Protein AF-A0A087RVW1-F1 (afdb_monomer)

pLDDT: mean 80.27, std 16.28, range [39.0, 95.31]

Foldseek 3Di:
DDDDDDDDDDDDPDDDDDDPDDPPPDPPPPPPPPPPDDDDDPVNVVVVVVVVVLVVAPQWDWFADPPVRDIDTDGPDADPQFQFQDPQPSGWGWGWDQDPVVRFIKIDTRRVVVPDPDIAGADRQWDKDWHSDADPFNRATKMWTDNDPPDDIDIAGRHPPDPRGDDPDD

Structure (mmCIF, N/CA/C/O backbone):
data_AF-A0A087RVW1-F1
#
_entry.id   AF-A0A087RVW1-F1
#
loop_
_atom_site.group_PDB
_atom_site.id
_atom_site.type_symbol
_atom_site.label_atom_id
_atom_site.label_alt_id
_atom_site.label_comp_id
_atom_site.label_asym_id
_atom_site.label_entity_id
_atom_site.label_seq_id
_atom_site.pdbx_PDB_ins_code
_atom_site.Cartn_x
_atom_site.Cartn_y
_atom_site.Cartn_z
_atom_site.occupancy
_atom_site.B_iso_or_equiv
_atom_site.auth_seq_id
_atom_site.auth_comp_id
_atom_site.auth_asym_id
_atom_site.auth_atom_id
_atom_site.pdbx_PDB_model_num
ATOM 1 N N . MET A 1 1 ? 95.590 19.875 -37.514 1.00 44.50 1 MET A N 1
ATOM 2 C CA . MET A 1 1 ? 95.290 18.588 -38.175 1.00 44.50 1 MET A CA 1
ATOM 3 C C . MET A 1 1 ? 95.592 17.478 -37.188 1.00 44.50 1 MET A C 1
ATOM 5 O O . MET A 1 1 ? 96.544 17.591 -36.430 1.00 44.50 1 MET A O 1
ATOM 9 N N . SER A 1 2 ? 94.688 16.511 -37.136 1.00 39.69 2 SER A N 1
ATOM 10 C CA . SER A 1 2 ? 94.587 15.366 -36.228 1.00 39.69 2 SER A CA 1
ATOM 11 C C . SER A 1 2 ? 95.909 14.745 -35.763 1.00 39.69 2 SER A C 1
ATOM 13 O O . SER A 1 2 ? 96.619 14.133 -36.558 1.00 39.69 2 SER A O 1
ATOM 15 N N . LEU A 1 3 ? 96.155 14.786 -34.453 1.00 39.31 3 LEU A N 1
ATOM 16 C CA . LEU A 1 3 ? 96.951 13.769 -33.771 1.00 39.31 3 LEU A CA 1
ATOM 17 C C . LEU A 1 3 ? 95.975 12.821 -33.078 1.00 39.31 3 LEU A C 1
ATOM 19 O O . LEU A 1 3 ? 95.471 13.084 -31.989 1.00 39.31 3 LEU A O 1
ATOM 23 N N . THR A 1 4 ? 95.652 11.742 -33.779 1.00 39.00 4 THR A N 1
ATOM 24 C CA . THR A 1 4 ? 95.078 10.534 -33.195 1.00 39.00 4 THR A CA 1
ATOM 25 C C . THR A 1 4 ? 96.201 9.562 -32.869 1.00 39.00 4 THR A C 1
ATOM 27 O O . THR A 1 4 ? 97.147 9.464 -33.645 1.00 39.00 4 THR A O 1
ATOM 30 N N . GLN A 1 5 ? 95.954 8.758 -31.830 1.00 45.06 5 GLN A N 1
ATOM 31 C CA . GLN A 1 5 ? 96.622 7.506 -31.445 1.00 45.06 5 GLN A CA 1
ATOM 32 C C . GLN A 1 5 ? 97.790 7.640 -30.465 1.00 45.06 5 GLN A C 1
ATOM 34 O O . GLN A 1 5 ? 98.584 8.560 -30.569 1.00 45.06 5 GLN A O 1
ATOM 39 N N . VAL A 1 6 ? 98.009 6.747 -29.497 1.00 43.41 6 VAL A N 1
ATOM 40 C CA . VAL A 1 6 ? 97.325 5.568 -28.903 1.00 43.41 6 VAL A CA 1
ATOM 41 C C . VAL A 1 6 ? 98.100 5.330 -27.575 1.00 43.41 6 VAL A C 1
ATOM 43 O O . VAL A 1 6 ? 99.226 5.810 -27.442 1.00 43.41 6 VAL A O 1
ATOM 46 N N . PRO A 1 7 ? 97.519 4.692 -26.544 1.00 44.31 7 PRO A N 1
ATOM 47 C CA . PRO A 1 7 ? 97.817 5.009 -25.148 1.00 44.31 7 PRO A CA 1
ATOM 48 C C . PRO A 1 7 ? 99.002 4.238 -24.546 1.00 44.31 7 PRO A C 1
ATOM 50 O O . PRO A 1 7 ? 99.190 3.048 -24.803 1.00 44.31 7 PRO A O 1
ATOM 53 N N . ILE A 1 8 ? 99.742 4.906 -23.652 1.00 45.28 8 ILE A N 1
ATOM 54 C CA . ILE A 1 8 ? 100.743 4.278 -22.783 1.00 45.28 8 ILE A CA 1
ATOM 55 C C . ILE A 1 8 ? 100.045 3.696 -21.551 1.00 45.28 8 ILE A C 1
ATOM 57 O O . ILE A 1 8 ? 99.240 4.326 -20.869 1.00 45.28 8 ILE A O 1
ATOM 61 N N . LYS A 1 9 ? 100.378 2.431 -21.333 1.00 51.59 9 LYS A N 1
ATOM 62 C CA . LYS A 1 9 ? 99.837 1.456 -20.397 1.00 51.59 9 LYS A CA 1
ATOM 63 C C . LYS A 1 9 ? 100.354 1.722 -18.983 1.00 51.59 9 LYS A C 1
ATOM 65 O O . LYS A 1 9 ? 101.549 1.583 -18.755 1.00 51.59 9 LYS A O 1
ATOM 70 N N . ILE A 1 10 ? 99.473 2.001 -18.023 1.00 48.19 10 ILE A N 1
ATOM 71 C CA . ILE A 1 10 ? 99.789 1.815 -16.599 1.00 48.19 10 ILE A CA 1
ATOM 72 C C . ILE A 1 10 ? 98.611 1.108 -15.934 1.00 48.19 10 ILE A C 1
ATOM 74 O O . ILE A 1 10 ? 97.540 1.669 -15.717 1.00 48.19 10 ILE A O 1
ATOM 78 N N . VAL A 1 11 ? 98.841 -0.172 -15.657 1.00 51.03 11 VAL A N 1
ATOM 79 C CA . VAL A 1 11 ? 98.001 -1.027 -14.824 1.00 51.03 11 VAL A CA 1
ATOM 80 C C . VAL A 1 11 ? 98.272 -0.624 -13.377 1.00 51.03 11 VAL A C 1
ATOM 82 O O . VAL A 1 11 ? 99.301 -0.985 -12.814 1.00 51.03 11 VAL A O 1
ATOM 85 N N . LEU A 1 12 ? 97.362 0.135 -12.774 1.00 47.47 12 LEU A N 1
ATOM 86 C CA . LEU A 1 12 ? 97.352 0.339 -11.329 1.00 47.47 12 LEU A CA 1
ATOM 87 C C . LEU A 1 12 ? 96.573 -0.815 -10.694 1.00 47.47 12 LEU A C 1
ATOM 89 O O . LEU A 1 12 ? 95.343 -0.823 -10.664 1.00 47.47 12 LEU A O 1
ATOM 93 N N . VAL A 1 13 ? 97.313 -1.816 -10.216 1.00 51.62 13 VAL A N 1
ATOM 94 C CA . VAL A 1 13 ? 96.793 -2.859 -9.326 1.00 51.62 13 VAL A CA 1
ATOM 95 C C . VAL A 1 13 ? 96.576 -2.211 -7.962 1.00 51.62 13 VAL A C 1
ATOM 97 O O . VAL A 1 13 ? 97.482 -2.149 -7.137 1.00 51.62 13 VAL A O 1
ATOM 100 N N . ILE A 1 14 ? 95.382 -1.670 -7.735 1.00 49.53 14 ILE A N 1
ATOM 101 C CA . ILE A 1 14 ? 94.984 -1.210 -6.406 1.00 49.53 14 ILE A CA 1
ATOM 102 C C . ILE A 1 14 ? 94.334 -2.402 -5.711 1.00 49.53 14 ILE A C 1
ATOM 104 O O . ILE A 1 14 ? 93.176 -2.738 -5.957 1.00 49.53 14 ILE A O 1
ATOM 108 N N . SER A 1 15 ? 95.121 -3.071 -4.869 1.00 49.59 15 SER A N 1
ATOM 109 C CA . SER A 1 15 ? 94.639 -4.090 -3.941 1.00 49.59 15 SER A CA 1
ATOM 110 C C . SER A 1 15 ? 93.535 -3.505 -3.061 1.00 49.59 15 SER A C 1
ATOM 112 O O . SER A 1 15 ? 93.736 -2.538 -2.328 1.00 49.59 15 SER A O 1
ATOM 114 N N . ILE A 1 16 ? 92.353 -4.103 -3.167 1.00 45.88 16 ILE A N 1
ATOM 115 C CA . ILE A 1 16 ? 91.122 -3.712 -2.487 1.00 45.88 16 ILE A CA 1
ATOM 116 C C . ILE A 1 16 ? 91.288 -3.973 -0.985 1.00 45.88 16 ILE A C 1
ATOM 118 O O . ILE A 1 16 ? 91.226 -5.117 -0.539 1.00 45.88 16 ILE A O 1
ATOM 122 N N . GLN A 1 17 ? 91.478 -2.923 -0.185 1.00 51.59 17 GLN A N 1
ATOM 123 C CA . GLN A 1 17 ? 91.238 -3.007 1.254 1.00 51.59 17 GLN A CA 1
ATOM 124 C C . GLN A 1 17 ? 89.786 -2.612 1.525 1.00 51.59 17 GLN A C 1
ATOM 126 O O . GLN A 1 17 ? 89.392 -1.451 1.424 1.00 51.59 17 GLN A O 1
ATOM 131 N N . ASN A 1 18 ? 88.980 -3.633 1.812 1.00 51.94 18 ASN A N 1
ATOM 132 C CA . ASN A 1 18 ? 87.560 -3.539 2.123 1.00 51.94 18 ASN A CA 1
ATOM 133 C C . ASN A 1 18 ? 87.318 -2.623 3.334 1.00 51.94 18 ASN A C 1
ATOM 135 O O . ASN A 1 18 ? 87.582 -3.016 4.470 1.00 51.94 18 ASN A O 1
ATOM 139 N N . MET A 1 19 ? 86.738 -1.440 3.122 1.00 50.22 19 MET A N 1
ATOM 140 C CA . MET A 1 19 ? 86.050 -0.743 4.211 1.00 50.22 19 MET A CA 1
ATOM 141 C C . MET A 1 19 ? 84.745 -1.487 4.535 1.00 50.22 19 MET A C 1
ATOM 143 O O . MET A 1 19 ? 84.005 -1.836 3.609 1.00 50.22 19 MET A O 1
ATOM 147 N N . PRO A 1 20 ? 84.407 -1.736 5.815 1.00 48.97 20 PRO A N 1
ATOM 148 C CA . PRO A 1 20 ? 83.149 -2.380 6.157 1.00 48.97 20 PRO A CA 1
ATOM 149 C C . PRO A 1 20 ? 81.986 -1.451 5.790 1.00 48.97 20 PRO A C 1
ATOM 151 O O . PRO A 1 20 ? 81.726 -0.443 6.448 1.00 48.97 20 PRO A O 1
ATOM 154 N N . SER A 1 21 ? 81.273 -1.804 4.721 1.00 55.53 21 SER A N 1
ATOM 155 C CA . SER A 1 21 ? 80.013 -1.176 4.331 1.00 55.53 21 SER A CA 1
ATOM 156 C C . SER A 1 21 ? 79.027 -1.279 5.495 1.00 55.53 21 SER A C 1
ATOM 158 O O . SER A 1 21 ? 78.509 -2.362 5.783 1.00 55.53 21 SER A O 1
ATOM 160 N N . LYS A 1 22 ? 78.737 -0.156 6.165 1.00 58.28 22 LYS A N 1
ATOM 161 C CA . LYS A 1 22 ? 77.635 -0.071 7.131 1.00 58.28 22 LYS A CA 1
ATOM 162 C C . LYS A 1 22 ? 76.363 -0.531 6.416 1.00 58.28 22 LYS A C 1
ATOM 164 O O . LYS A 1 22 ? 75.920 0.116 5.471 1.00 58.28 22 LYS A O 1
ATOM 169 N N . LYS A 1 23 ? 75.795 -1.671 6.828 1.00 51.84 23 LYS A N 1
ATOM 170 C CA . LYS A 1 23 ? 74.518 -2.162 6.292 1.00 51.84 23 LYS A CA 1
ATOM 171 C C . LYS A 1 23 ? 73.449 -1.101 6.559 1.00 51.84 23 LYS A C 1
ATOM 173 O O . LYS A 1 23 ? 72.989 -0.964 7.689 1.00 51.84 23 LYS A O 1
ATOM 178 N N . LEU A 1 24 ? 73.047 -0.371 5.523 1.00 57.56 24 LEU A N 1
ATOM 179 C CA . LEU A 1 24 ? 71.799 0.383 5.521 1.00 57.56 24 LEU A CA 1
ATOM 180 C C . LEU A 1 24 ? 70.669 -0.635 5.692 1.00 57.56 24 LEU A C 1
ATOM 182 O O . LEU A 1 24 ? 70.357 -1.389 4.771 1.00 57.56 24 LEU A O 1
ATOM 186 N N . GLN A 1 25 ? 70.097 -0.711 6.892 1.00 57.97 25 GLN A N 1
ATOM 187 C CA . GLN A 1 25 ? 68.894 -1.500 7.116 1.00 57.97 25 GLN A CA 1
ATOM 188 C C . GLN A 1 25 ? 67.735 -0.788 6.420 1.00 57.97 25 GLN A C 1
ATOM 190 O O . GLN A 1 25 ? 67.201 0.204 6.914 1.00 57.97 25 GLN A O 1
ATOM 195 N N . THR A 1 26 ? 67.352 -1.279 5.247 1.00 60.78 26 THR A N 1
ATOM 196 C CA . THR A 1 26 ? 66.117 -0.865 4.592 1.00 60.78 26 THR A CA 1
ATOM 197 C C . THR A 1 26 ? 64.944 -1.457 5.368 1.00 60.78 26 THR A C 1
ATOM 199 O O . THR A 1 26 ? 64.616 -2.637 5.254 1.00 60.78 26 THR A O 1
ATOM 202 N N . VAL A 1 27 ? 64.300 -0.637 6.201 1.00 62.38 27 VAL A N 1
ATOM 203 C CA . VAL A 1 27 ? 63.032 -1.013 6.833 1.00 62.38 27 VAL A CA 1
ATOM 204 C C . VAL A 1 27 ? 61.978 -1.076 5.731 1.00 62.38 27 VAL A C 1
ATOM 206 O O . VAL A 1 27 ? 61.521 -0.054 5.222 1.00 62.38 27 VAL A O 1
ATOM 209 N N . GLN A 1 28 ? 61.599 -2.288 5.330 1.00 63.66 28 GLN A N 1
ATOM 210 C CA . GLN A 1 28 ? 60.478 -2.490 4.420 1.00 63.66 28 GLN A CA 1
ATOM 211 C C . GLN A 1 28 ? 59.177 -2.154 5.155 1.00 63.66 28 GLN A C 1
ATOM 213 O O . GLN A 1 28 ? 58.569 -3.008 5.803 1.00 63.66 28 GLN A O 1
ATOM 218 N N . ILE A 1 29 ? 58.725 -0.904 5.054 1.00 63.00 29 ILE A N 1
ATOM 219 C CA . ILE A 1 29 ? 57.383 -0.528 5.495 1.00 63.00 29 ILE A CA 1
ATOM 220 C C . ILE A 1 29 ? 56.401 -1.175 4.513 1.00 63.00 29 ILE A C 1
ATOM 222 O O . ILE A 1 29 ? 56.131 -0.647 3.433 1.00 63.00 29 ILE A O 1
ATOM 226 N N . LYS A 1 30 ? 55.864 -2.349 4.868 1.00 63.06 30 LYS A N 1
ATOM 227 C CA . LYS A 1 30 ? 54.724 -2.935 4.156 1.00 63.06 30 LYS A CA 1
ATOM 228 C C . LYS A 1 30 ? 53.552 -1.973 4.308 1.00 63.06 30 LYS A C 1
ATOM 230 O O . LYS A 1 30 ? 52.895 -1.956 5.344 1.00 63.06 30 LYS A O 1
ATOM 235 N N . LYS A 1 31 ? 53.282 -1.170 3.277 1.00 62.97 31 LYS A N 1
ATOM 236 C CA . LYS A 1 31 ? 52.061 -0.367 3.201 1.00 62.97 31 LYS A CA 1
ATOM 237 C C . LYS A 1 31 ? 50.882 -1.329 3.311 1.00 62.97 31 LYS A C 1
ATOM 239 O O . LYS A 1 31 ? 50.656 -2.136 2.410 1.00 62.97 31 LYS A O 1
ATOM 244 N N . THR A 1 32 ? 50.163 -1.285 4.427 1.00 64.12 32 THR A N 1
ATOM 245 C CA . THR A 1 32 ? 48.976 -2.108 4.645 1.00 64.12 32 THR A CA 1
ATOM 246 C C . THR A 1 32 ? 47.947 -1.698 3.600 1.00 64.12 32 THR A C 1
ATOM 248 O O . THR A 1 32 ? 47.299 -0.661 3.724 1.00 64.12 32 THR A O 1
ATOM 251 N N . ILE A 1 33 ? 47.827 -2.466 2.516 1.00 66.75 33 ILE A N 1
ATOM 252 C CA . ILE A 1 33 ? 46.743 -2.279 1.555 1.00 66.75 33 ILE A CA 1
ATOM 253 C C . ILE A 1 33 ? 45.475 -2.632 2.323 1.00 66.75 33 ILE A C 1
ATOM 255 O O . ILE A 1 33 ? 45.193 -3.809 2.556 1.00 66.75 33 ILE A O 1
ATOM 259 N N . VAL A 1 34 ? 44.740 -1.614 2.772 1.00 68.88 34 VAL A N 1
ATOM 260 C CA . VAL A 1 34 ? 43.444 -1.791 3.423 1.00 68.88 34 VAL A CA 1
ATOM 261 C C . VAL A 1 34 ? 42.493 -2.325 2.359 1.00 68.88 34 VAL A C 1
ATOM 263 O O . VAL A 1 34 ? 41.859 -1.577 1.620 1.00 68.88 34 VAL A O 1
ATOM 266 N N . ARG A 1 35 ? 42.443 -3.651 2.215 1.00 68.44 35 ARG A N 1
ATOM 267 C CA . ARG A 1 35 ? 41.458 -4.299 1.354 1.00 68.44 35 ARG A CA 1
ATOM 268 C C . ARG A 1 35 ? 40.097 -4.058 1.987 1.00 68.44 35 ARG A C 1
ATOM 270 O O . ARG A 1 35 ? 39.862 -4.463 3.126 1.00 68.44 35 ARG A O 1
ATOM 277 N N . HIS A 1 36 ? 39.202 -3.411 1.249 1.00 74.81 36 HIS A N 1
ATOM 278 C CA . HIS A 1 36 ? 37.832 -3.201 1.691 1.00 74.81 36 HIS A CA 1
ATOM 279 C C . HIS A 1 36 ? 37.081 -4.544 1.681 1.00 74.81 36 HIS A C 1
ATOM 281 O O . HIS A 1 36 ? 36.420 -4.905 0.709 1.00 74.81 36 HIS A O 1
ATOM 287 N N . SER A 1 37 ? 37.227 -5.329 2.750 1.00 73.62 37 SER A N 1
ATOM 288 C CA . SER A 1 37 ? 36.540 -6.612 2.896 1.00 73.62 37 SER A CA 1
ATOM 289 C C . SER A 1 37 ? 35.134 -6.392 3.454 1.00 73.62 37 SER A C 1
ATOM 291 O O . SER A 1 37 ? 34.940 -5.900 4.565 1.00 73.62 37 SER A O 1
ATOM 293 N N . VAL A 1 38 ? 34.117 -6.742 2.668 1.00 74.12 38 VAL A N 1
ATOM 294 C CA . VAL A 1 38 ? 32.727 -6.713 3.131 1.00 74.12 38 VAL A CA 1
ATOM 295 C C . VAL A 1 38 ? 32.402 -8.067 3.749 1.00 74.12 38 VAL A C 1
ATOM 297 O O . VAL A 1 38 ? 32.412 -9.084 3.062 1.00 74.12 38 VAL A O 1
ATOM 300 N N . LYS A 1 39 ? 32.064 -8.095 5.044 1.00 77.75 39 LYS A N 1
ATOM 301 C CA . LYS A 1 39 ? 31.549 -9.308 5.699 1.00 77.75 39 LYS A CA 1
ATOM 302 C C . LYS A 1 39 ? 30.174 -9.666 5.114 1.00 77.75 39 LYS A C 1
ATOM 304 O O . LYS A 1 39 ? 29.166 -9.001 5.404 1.00 77.75 39 LYS A O 1
ATOM 309 N N . THR A 1 40 ? 30.134 -10.700 4.277 1.00 82.44 40 THR A N 1
ATOM 310 C CA . THR A 1 40 ? 28.922 -11.228 3.640 1.00 82.44 40 THR A CA 1
ATOM 311 C C . THR A 1 40 ? 28.272 -12.290 4.521 1.00 82.44 40 THR A C 1
ATOM 313 O O . THR A 1 40 ? 28.816 -13.359 4.772 1.00 82.44 40 THR A O 1
ATOM 316 N N . THR A 1 41 ? 27.070 -11.996 5.014 1.00 91.44 41 THR A N 1
ATOM 317 C CA . THR A 1 41 ? 26.226 -12.977 5.707 1.00 91.44 41 THR A CA 1
ATOM 318 C C . THR A 1 41 ? 25.332 -13.702 4.701 1.00 91.44 41 THR A C 1
ATOM 320 O O . THR A 1 41 ? 24.977 -13.133 3.666 1.00 91.44 41 THR A O 1
ATOM 323 N N . LYS A 1 42 ? 24.871 -14.917 5.037 1.00 89.88 42 LYS A N 1
ATOM 324 C CA . LYS A 1 42 ? 23.877 -15.656 4.227 1.00 89.88 42 LYS A CA 1
ATOM 325 C C . LYS A 1 42 ? 22.615 -14.824 3.943 1.00 89.88 42 LYS A C 1
ATOM 327 O O . LYS A 1 42 ? 22.027 -14.909 2.872 1.00 89.88 42 LYS A O 1
ATOM 332 N N . SER A 1 43 ? 22.202 -13.977 4.889 1.00 88.75 43 SER A N 1
ATOM 333 C CA . SER A 1 43 ? 21.060 -13.076 4.701 1.00 88.75 43 SER A CA 1
ATOM 334 C C . SER A 1 43 ? 21.325 -11.999 3.646 1.00 88.75 43 SER A C 1
ATOM 336 O O . SER A 1 43 ? 20.467 -11.773 2.795 1.00 88.75 43 SER A O 1
ATOM 338 N N . LYS A 1 44 ? 22.508 -11.368 3.656 1.00 89.06 44 LYS A N 1
ATOM 339 C CA . LYS A 1 44 ? 22.890 -10.355 2.661 1.00 89.06 44 LYS A CA 1
ATOM 340 C C . LYS A 1 44 ? 22.987 -10.956 1.261 1.00 89.06 44 LYS A C 1
ATOM 342 O O . LYS A 1 44 ? 22.463 -10.364 0.325 1.00 89.06 44 LYS A O 1
ATOM 347 N N . THR A 1 45 ? 23.589 -12.139 1.121 1.00 92.12 45 THR A N 1
ATOM 348 C CA . THR A 1 45 ? 23.692 -12.810 -0.185 1.00 92.12 45 THR A CA 1
ATOM 349 C C . THR A 1 45 ? 22.317 -13.193 -0.731 1.00 92.12 45 THR A C 1
ATOM 351 O O . THR A 1 45 ? 22.063 -13.008 -1.915 1.00 92.12 45 THR A O 1
ATOM 354 N N . ASN A 1 46 ? 21.391 -13.635 0.124 1.00 91.31 46 ASN A N 1
ATOM 355 C CA . ASN A 1 46 ? 20.016 -13.927 -0.284 1.00 91.31 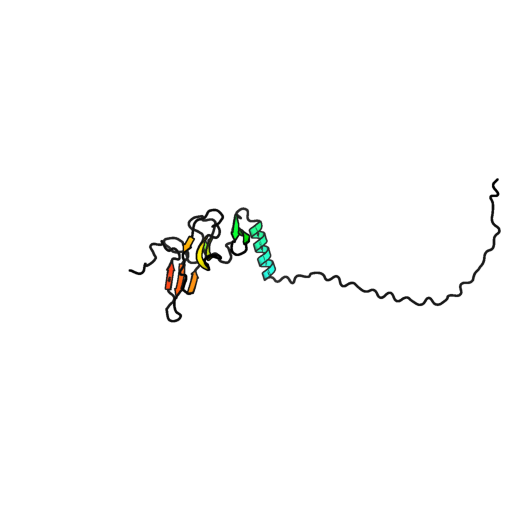46 ASN A CA 1
ATOM 356 C C . ASN A 1 46 ? 19.231 -12.676 -0.703 1.00 91.31 46 ASN A C 1
ATOM 358 O O . ASN A 1 46 ? 18.436 -12.748 -1.636 1.00 91.31 46 ASN A O 1
ATOM 362 N N . VAL A 1 47 ? 19.433 -11.536 -0.033 1.00 88.56 47 VAL A N 1
ATOM 363 C CA . VAL A 1 47 ? 18.826 -10.258 -0.448 1.00 88.56 47 VAL A CA 1
ATOM 364 C C . VAL A 1 47 ? 19.361 -9.839 -1.813 1.00 88.56 47 VAL A C 1
ATOM 366 O O . VAL A 1 47 ? 18.568 -9.565 -2.706 1.00 88.56 47 VAL A O 1
ATOM 369 N N . PHE A 1 48 ? 20.680 -9.886 -1.994 1.00 88.88 48 PHE A N 1
ATOM 370 C CA . PHE A 1 48 ? 21.320 -9.519 -3.254 1.00 88.88 48 PHE A CA 1
ATOM 371 C C . PHE A 1 48 ? 20.866 -10.407 -4.422 1.00 88.88 48 PHE A C 1
ATOM 373 O O . PHE A 1 48 ? 20.516 -9.906 -5.484 1.00 88.88 48 PHE A O 1
ATOM 380 N N . LYS A 1 49 ? 20.760 -11.728 -4.210 1.00 90.00 49 LYS A N 1
ATOM 381 C CA . LYS A 1 49 ? 20.204 -12.656 -5.210 1.00 90.00 49 LYS A CA 1
ATOM 382 C C . LYS A 1 49 ? 18.781 -12.278 -5.629 1.00 90.00 49 LYS A C 1
ATOM 384 O O . LYS A 1 49 ? 18.475 -12.305 -6.814 1.00 90.00 49 LYS A O 1
ATOM 389 N N . LYS A 1 50 ? 17.919 -11.911 -4.674 1.00 87.00 50 LYS A N 1
ATOM 390 C CA . LYS A 1 50 ? 16.544 -11.473 -4.971 1.00 87.00 50 LYS A CA 1
ATOM 391 C C . LYS A 1 50 ? 16.517 -10.185 -5.788 1.00 87.00 50 LYS A C 1
ATOM 393 O O . LYS A 1 50 ? 15.713 -10.083 -6.703 1.00 87.00 50 LYS A O 1
ATOM 398 N N . GLU A 1 51 ? 17.394 -9.234 -5.474 1.00 85.69 51 GLU A N 1
ATOM 399 C CA . GLU A 1 51 ? 17.522 -7.981 -6.228 1.00 85.69 51 GLU A CA 1
ATOM 400 C C . GLU A 1 51 ? 17.976 -8.233 -7.673 1.00 85.69 51 GLU A C 1
ATOM 402 O O . GLU A 1 51 ? 17.403 -7.650 -8.589 1.00 85.69 51 GLU A O 1
ATOM 407 N N . ILE A 1 52 ? 18.931 -9.148 -7.892 1.00 89.00 52 ILE A N 1
ATOM 408 C CA . ILE A 1 52 ? 19.366 -9.549 -9.242 1.00 89.00 52 ILE A CA 1
ATOM 409 C C . ILE A 1 52 ? 18.219 -10.192 -10.023 1.00 89.00 52 ILE A C 1
ATOM 411 O O . ILE A 1 52 ? 17.971 -9.800 -11.158 1.00 89.00 52 ILE A O 1
ATOM 415 N N . ILE A 1 53 ? 17.506 -11.152 -9.422 1.00 87.56 53 ILE A N 1
ATOM 416 C CA . ILE A 1 53 ? 16.359 -11.808 -10.072 1.00 87.56 53 ILE A CA 1
ATOM 417 C C . ILE A 1 53 ? 15.329 -10.753 -10.481 1.00 87.56 53 ILE A C 1
ATOM 419 O O . ILE A 1 53 ? 14.939 -10.684 -11.635 1.00 87.56 53 ILE A O 1
ATOM 423 N N . GLN A 1 54 ? 14.974 -9.860 -9.557 1.00 82.50 54 GLN A N 1
ATOM 424 C CA . GLN A 1 54 ? 14.014 -8.788 -9.801 1.00 82.50 54 GLN A CA 1
ATOM 425 C C . GLN A 1 54 ? 14.440 -7.812 -10.910 1.00 82.50 54 GLN A C 1
ATOM 427 O O . GLN A 1 54 ? 13.575 -7.239 -11.564 1.00 82.50 54 GLN A O 1
ATOM 432 N N . TYR A 1 55 ? 15.742 -7.600 -11.116 1.00 84.19 55 TYR A N 1
ATOM 433 C CA . TYR A 1 55 ? 16.263 -6.786 -12.217 1.00 84.19 55 TYR A CA 1
ATOM 434 C C . TYR A 1 55 ? 16.150 -7.496 -13.573 1.00 84.19 55 TYR A C 1
ATOM 436 O O . TYR A 1 55 ? 15.860 -6.853 -14.576 1.00 84.19 55 TYR A O 1
ATOM 444 N N . LEU A 1 56 ? 16.369 -8.813 -13.595 1.00 86.00 56 LEU A N 1
ATOM 445 C CA . LEU A 1 56 ? 16.316 -9.641 -14.804 1.00 86.00 56 LEU A CA 1
ATOM 446 C C . LEU A 1 56 ? 14.891 -10.099 -15.169 1.00 86.00 56 LEU A C 1
ATOM 448 O O . LEU A 1 56 ? 14.698 -10.719 -16.213 1.00 86.00 56 LEU A O 1
ATOM 452 N N . ASP A 1 57 ? 13.893 -9.803 -14.333 1.00 82.62 57 ASP A N 1
ATOM 453 C CA . ASP A 1 57 ? 12.488 -10.097 -14.610 1.00 82.62 57 ASP A CA 1
ATOM 454 C C . ASP A 1 57 ? 12.023 -9.344 -15.872 1.00 82.62 57 ASP A C 1
ATOM 456 O O . ASP A 1 57 ? 11.831 -8.129 -15.848 1.00 82.62 57 ASP A O 1
ATOM 460 N N . GLY A 1 58 ? 11.732 -10.067 -16.960 1.00 78.25 58 GLY A N 1
ATOM 461 C CA . GLY A 1 58 ? 11.185 -9.478 -18.196 1.00 78.25 58 GLY A CA 1
ATOM 462 C C . GLY A 1 58 ? 9.813 -8.805 -18.024 1.00 78.25 58 GLY A C 1
ATOM 463 O O . GLY A 1 58 ? 9.438 -7.946 -18.814 1.00 78.25 58 GLY A O 1
ATOM 464 N N . ASN A 1 59 ? 9.091 -9.147 -16.950 1.00 78.19 59 ASN A N 1
ATOM 465 C CA . ASN A 1 59 ? 7.824 -8.523 -16.548 1.00 78.19 59 ASN A CA 1
ATOM 466 C C . ASN A 1 59 ? 8.011 -7.401 -15.502 1.00 78.19 59 ASN A C 1
ATOM 468 O O . ASN A 1 59 ? 7.044 -6.972 -14.865 1.00 78.19 59 ASN A O 1
ATOM 472 N N . GLY A 1 60 ? 9.250 -6.963 -15.262 1.00 76.88 60 GLY A N 1
ATOM 473 C CA . GLY A 1 60 ? 9.562 -5.847 -14.378 1.00 76.88 60 GLY A CA 1
ATOM 474 C C . GLY A 1 60 ? 9.015 -4.523 -14.917 1.00 76.88 60 GLY A C 1
ATOM 475 O O . GLY A 1 60 ? 9.220 -4.175 -16.074 1.00 76.88 60 GLY A O 1
ATOM 476 N N . TYR A 1 61 ? 8.343 -3.750 -14.069 1.00 77.62 61 TYR A N 1
ATOM 477 C CA . TYR A 1 61 ? 7.920 -2.379 -14.335 1.00 77.62 61 TYR A CA 1
ATOM 478 C C . TYR A 1 61 ? 8.630 -1.392 -13.403 1.00 77.62 61 TYR A C 1
ATOM 480 O O . TYR A 1 61 ? 8.910 -1.672 -12.236 1.00 77.62 61 TYR A O 1
ATOM 488 N N . LEU A 1 62 ? 8.911 -0.191 -13.908 1.00 82.31 62 LEU A N 1
ATOM 489 C CA . LEU A 1 62 ? 9.482 0.897 -13.117 1.00 82.31 62 LEU A CA 1
ATOM 490 C C . LEU A 1 62 ? 8.365 1.675 -12.417 1.00 82.31 62 LEU A C 1
ATOM 492 O O . LEU A 1 62 ? 7.426 2.154 -13.045 1.00 82.31 62 LEU A O 1
ATOM 496 N N . SER A 1 63 ? 8.481 1.835 -11.101 1.00 82.75 63 SER A N 1
ATOM 497 C CA . SER A 1 63 ? 7.547 2.616 -10.285 1.00 82.75 63 SER A CA 1
ATOM 498 C C . SER A 1 63 ? 8.285 3.685 -9.488 1.00 82.75 63 SER A C 1
ATOM 500 O O . SER A 1 63 ? 9.372 3.450 -8.969 1.00 82.75 63 SER A O 1
ATOM 502 N N . TRP A 1 64 ? 7.714 4.878 -9.356 1.00 83.38 64 TRP A N 1
ATOM 503 C CA . TRP A 1 64 ? 8.320 5.939 -8.553 1.00 83.38 64 TRP A CA 1
ATOM 504 C C . TRP A 1 64 ? 7.965 5.800 -7.061 1.00 83.38 64 TRP A C 1
ATOM 506 O O . TRP A 1 64 ? 6.796 5.687 -6.693 1.00 83.38 64 TRP A O 1
ATOM 516 N N . SER A 1 65 ? 8.961 5.850 -6.169 1.00 81.81 65 SER A N 1
ATOM 517 C CA . SER A 1 65 ? 8.752 5.936 -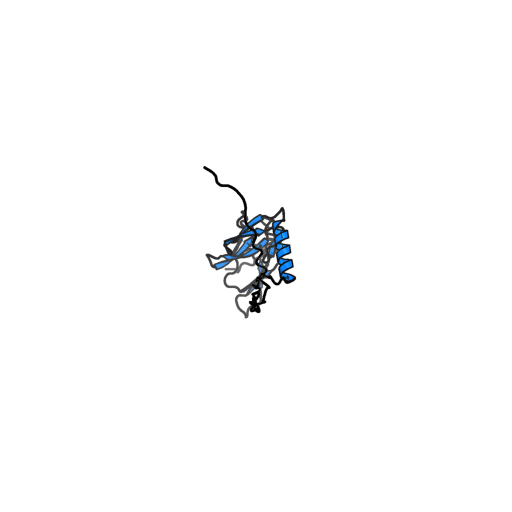4.717 1.00 81.81 65 SER A CA 1
ATOM 518 C C . SER A 1 65 ? 8.951 7.370 -4.241 1.00 81.81 65 SER A C 1
ATOM 520 O O . SER A 1 65 ? 10.076 7.810 -4.007 1.00 81.81 65 SER A O 1
ATOM 522 N N . SER A 1 66 ? 7.860 8.089 -3.961 1.00 81.00 66 SER A N 1
ATOM 523 C CA . SER A 1 66 ? 7.961 9.424 -3.344 1.00 81.00 66 SER A CA 1
ATOM 524 C C . SER A 1 66 ? 8.571 9.391 -1.949 1.00 81.00 66 SER A C 1
ATOM 526 O O . SER A 1 66 ? 9.053 10.415 -1.470 1.00 81.00 66 SER A O 1
ATOM 528 N N . LYS A 1 67 ? 8.547 8.232 -1.273 1.00 80.50 67 LYS A N 1
ATOM 529 C CA . LYS A 1 67 ? 9.187 8.064 0.032 1.00 80.50 67 LYS A CA 1
ATOM 530 C C . LYS A 1 67 ? 10.706 8.178 -0.086 1.00 80.50 67 LYS A C 1
ATOM 532 O O . LYS A 1 67 ? 11.319 8.884 0.710 1.00 80.50 67 LYS A O 1
ATOM 537 N N . ASP A 1 68 ? 11.270 7.498 -1.068 1.00 82.62 68 ASP A N 1
ATOM 538 C CA . ASP A 1 68 ? 12.716 7.335 -1.186 1.00 82.62 68 ASP A CA 1
ATOM 539 C C . ASP A 1 68 ? 13.309 8.212 -2.301 1.00 82.62 68 ASP A C 1
ATOM 541 O O . ASP A 1 68 ? 14.520 8.227 -2.473 1.00 82.62 68 ASP A O 1
ATOM 545 N N . LYS A 1 69 ? 12.460 8.958 -3.030 1.00 84.44 69 LYS A N 1
ATOM 546 C CA . LYS A 1 69 ? 12.811 9.798 -4.188 1.00 84.44 69 LYS A CA 1
ATOM 547 C C . LYS A 1 69 ? 13.610 9.033 -5.252 1.00 84.44 69 LYS A C 1
ATOM 549 O O . LYS A 1 69 ? 14.574 9.550 -5.804 1.00 84.44 69 LYS A O 1
ATOM 554 N N . LYS A 1 70 ? 13.217 7.786 -5.513 1.00 85.38 70 LYS A N 1
ATOM 555 C CA . LYS A 1 70 ? 13.865 6.915 -6.498 1.00 85.38 70 LYS A CA 1
ATOM 556 C C . LYS A 1 70 ? 12.856 6.045 -7.227 1.00 85.38 70 LYS A C 1
ATOM 558 O O . LYS A 1 70 ? 11.789 5.736 -6.686 1.00 85.38 70 LYS A O 1
ATOM 563 N N . TYR A 1 71 ? 13.234 5.614 -8.424 1.00 83.56 71 TYR A N 1
ATOM 564 C CA . TYR A 1 71 ? 12.538 4.547 -9.125 1.00 83.56 71 TYR A CA 1
ATOM 565 C C . TYR A 1 71 ? 12.851 3.201 -8.472 1.00 83.56 71 TYR A C 1
ATOM 567 O O . TYR A 1 71 ? 13.979 2.914 -8.073 1.00 83.56 71 TYR A O 1
ATOM 575 N N . MET A 1 72 ? 11.813 2.393 -8.338 1.00 80.19 72 MET A N 1
ATOM 576 C CA . MET A 1 72 ? 11.841 1.029 -7.855 1.00 80.19 72 MET A CA 1
ATOM 577 C C . MET A 1 72 ? 11.406 0.153 -9.019 1.00 80.19 72 MET A C 1
ATOM 579 O O . MET A 1 72 ? 10.280 0.291 -9.503 1.00 80.19 72 MET A O 1
ATOM 583 N N . ILE A 1 73 ? 12.285 -0.743 -9.451 1.00 80.94 73 ILE A N 1
ATOM 584 C CA . ILE A 1 73 ? 11.892 -1.851 -10.320 1.00 80.94 73 ILE A CA 1
ATOM 585 C C . ILE A 1 73 ? 10.979 -2.724 -9.467 1.00 80.94 73 ILE A C 1
ATOM 587 O O . ILE A 1 73 ? 11.368 -3.109 -8.372 1.00 80.94 73 ILE A O 1
ATOM 591 N N . LEU A 1 74 ? 9.753 -2.967 -9.896 1.00 74.12 74 LEU A N 1
ATOM 592 C CA . LEU A 1 74 ? 8.814 -3.893 -9.275 1.00 74.12 74 LEU A CA 1
ATOM 593 C C . LEU A 1 74 ? 8.471 -4.927 -10.342 1.00 74.12 74 LEU A C 1
ATOM 595 O O . LEU A 1 74 ? 8.204 -4.552 -11.469 1.00 74.12 74 LEU A O 1
ATOM 599 N N . GLY A 1 75 ? 8.517 -6.214 -10.024 1.00 69.31 75 GLY A N 1
ATOM 600 C CA . GLY A 1 75 ? 8.334 -7.279 -11.017 1.00 69.31 75 GLY A CA 1
ATOM 601 C C . GLY A 1 75 ? 7.446 -8.388 -10.483 1.00 69.31 75 GLY A C 1
ATOM 602 O O . GLY A 1 75 ? 6.445 -8.116 -9.819 1.00 69.31 75 GLY A O 1
ATOM 603 N N . THR A 1 76 ? 7.854 -9.636 -10.723 1.00 62.12 76 THR A N 1
ATOM 604 C CA . THR A 1 76 ? 7.208 -10.830 -10.144 1.00 62.12 76 THR A CA 1
ATOM 605 C C . THR A 1 76 ? 7.405 -10.918 -8.631 1.00 62.12 76 THR A C 1
ATOM 607 O O . THR A 1 76 ? 6.612 -11.527 -7.915 1.00 62.12 76 THR A O 1
ATOM 610 N N . ASN A 1 77 ? 8.451 -10.264 -8.126 1.00 65.50 77 ASN A N 1
ATOM 611 C CA . ASN A 1 77 ? 8.692 -10.147 -6.703 1.00 65.50 77 ASN A CA 1
ATOM 612 C C . ASN A 1 77 ? 7.765 -9.098 -6.082 1.00 65.50 77 ASN A C 1
ATOM 614 O O . ASN A 1 77 ? 7.938 -7.887 -6.258 1.00 65.50 77 ASN A O 1
ATOM 618 N N . SER A 1 78 ? 6.808 -9.591 -5.297 1.00 68.50 78 SER A N 1
ATOM 619 C CA . SER A 1 78 ? 5.938 -8.795 -4.439 1.00 68.50 78 SER A CA 1
ATOM 620 C C . SER A 1 78 ? 6.754 -7.813 -3.589 1.00 68.50 78 SER A C 1
ATOM 622 O O . SER A 1 78 ? 7.732 -8.221 -2.942 1.00 68.50 78 SER A O 1
ATOM 624 N N . PRO A 1 79 ? 6.378 -6.520 -3.514 1.00 76.81 79 PRO A N 1
ATOM 625 C CA . PRO A 1 79 ? 7.014 -5.603 -2.580 1.00 76.81 79 PRO A CA 1
ATOM 626 C C . PRO A 1 79 ? 6.956 -6.180 -1.159 1.00 76.81 79 PRO A C 1
ATOM 628 O O . PRO A 1 79 ? 5.958 -6.771 -0.756 1.00 76.81 79 PRO A O 1
ATOM 631 N N . LYS A 1 80 ? 7.996 -5.958 -0.341 1.00 79.62 80 LYS A N 1
ATOM 632 C CA . LYS A 1 80 ? 8.063 -6.502 1.039 1.00 79.62 80 LYS A CA 1
ATOM 633 C C . LYS A 1 80 ? 6.818 -6.185 1.886 1.00 79.62 80 LYS A C 1
ATOM 635 O O . LYS A 1 80 ? 6.452 -6.965 2.760 1.00 79.62 80 LYS A O 1
ATOM 640 N N . ASN A 1 81 ? 6.185 -5.041 1.620 1.00 86.81 81 ASN A N 1
ATOM 641 C CA . ASN A 1 81 ? 4.991 -4.552 2.318 1.00 86.81 81 ASN A CA 1
ATOM 642 C C . ASN A 1 81 ? 3.685 -4.776 1.533 1.00 86.81 81 ASN A C 1
ATOM 644 O O . ASN A 1 81 ? 2.649 -4.221 1.904 1.00 86.81 81 ASN A O 1
ATOM 648 N N . GLY A 1 82 ? 3.745 -5.526 0.435 1.00 88.94 82 GLY A N 1
ATOM 649 C CA . GLY A 1 82 ? 2.597 -5.916 -0.364 1.00 88.94 82 GLY A CA 1
ATOM 650 C C . GLY A 1 82 ? 1.682 -6.873 0.393 1.00 88.94 82 GLY A C 1
ATOM 651 O O . GLY A 1 82 ? 2.134 -7.721 1.175 1.00 88.94 82 GLY A O 1
ATOM 652 N N . LEU A 1 83 ? 0.374 -6.668 0.236 1.00 92.31 83 LEU A N 1
ATOM 653 C CA . LEU A 1 83 ? -0.644 -7.416 0.969 1.00 92.31 83 LEU A CA 1
ATOM 654 C C . LEU A 1 83 ? -1.394 -8.387 0.068 1.00 92.31 83 LEU A C 1
ATOM 656 O O . LEU A 1 83 ? -1.447 -9.574 0.369 1.00 92.31 83 LEU A O 1
ATOM 660 N N . VAL A 1 84 ? -2.026 -7.856 -0.977 1.00 92.81 84 VAL A N 1
ATOM 661 C CA . VAL A 1 84 ? -2.931 -8.572 -1.884 1.00 92.81 84 VAL A CA 1
ATOM 662 C C . VAL A 1 84 ? -2.765 -7.969 -3.284 1.00 92.81 84 VAL A C 1
ATOM 664 O O . VAL A 1 84 ? -2.592 -6.748 -3.374 1.00 92.81 84 VAL A O 1
ATOM 667 N N . PRO A 1 85 ? -2.838 -8.760 -4.370 1.00 91.94 85 PRO A N 1
ATOM 668 C CA . PRO A 1 85 ? -2.814 -8.240 -5.735 1.00 91.94 85 PRO A CA 1
ATOM 669 C C . PRO A 1 85 ? -3.907 -7.192 -5.973 1.00 91.94 85 PRO A C 1
ATOM 671 O O . PRO A 1 85 ? -5.023 -7.278 -5.456 1.00 91.94 85 PRO A O 1
ATOM 674 N N . CYS A 1 86 ? -3.584 -6.169 -6.756 1.00 92.31 86 CYS A N 1
ATOM 675 C CA . CYS A 1 86 ? -4.497 -5.078 -7.044 1.00 92.31 86 CYS A CA 1
ATOM 676 C C . CYS A 1 86 ? -5.622 -5.548 -7.981 1.00 92.31 86 CYS A C 1
ATOM 678 O O . CYS A 1 86 ? -5.335 -5.990 -9.093 1.00 92.31 86 CYS A O 1
ATOM 680 N N . PRO A 1 87 ? -6.906 -5.383 -7.610 1.00 92.19 87 PRO A N 1
ATOM 681 C CA . PRO A 1 87 ? -8.013 -5.801 -8.466 1.00 92.19 87 PRO A CA 1
ATOM 682 C C . PRO A 1 87 ? -8.195 -4.919 -9.710 1.00 92.19 87 PRO A C 1
ATOM 684 O O . PRO A 1 87 ? -8.861 -5.353 -10.644 1.00 92.19 87 PRO A O 1
ATOM 687 N N . GLN A 1 88 ? -7.634 -3.701 -9.731 1.00 91.81 88 GLN A N 1
ATOM 688 C CA . GLN A 1 88 ? -7.766 -2.779 -10.865 1.00 91.81 88 GLN A CA 1
ATOM 689 C C . GLN A 1 88 ? -6.730 -3.046 -11.957 1.00 91.81 88 GLN A C 1
ATOM 691 O O . GLN A 1 88 ? -7.106 -3.253 -13.103 1.00 91.81 88 GLN A O 1
ATOM 696 N N . CYS A 1 89 ? -5.437 -3.056 -11.616 1.00 88.50 89 CYS A N 1
ATOM 697 C CA . CYS A 1 89 ? -4.381 -3.238 -12.615 1.00 88.50 89 CYS A CA 1
ATOM 698 C C . CYS A 1 89 ? -3.879 -4.679 -12.738 1.00 88.50 89 CYS A C 1
ATOM 700 O O . CYS A 1 89 ? -3.227 -4.976 -13.727 1.00 88.50 89 CYS A O 1
ATOM 702 N N . LYS A 1 90 ? -4.127 -5.561 -11.754 1.00 87.75 90 LYS A N 1
ATOM 703 C CA . LYS A 1 90 ? -3.633 -6.957 -11.669 1.00 87.75 90 LYS A CA 1
ATOM 704 C C . LYS A 1 90 ? -2.106 -7.155 -11.721 1.00 87.75 90 LYS A C 1
ATOM 706 O O . LYS A 1 90 ? -1.643 -8.241 -11.409 1.00 87.75 90 LYS A O 1
ATOM 711 N N . VAL A 1 91 ? -1.342 -6.117 -12.053 1.00 86.31 91 VAL A N 1
ATOM 712 C CA . VAL A 1 91 ? 0.126 -6.112 -12.121 1.00 86.31 91 VAL A CA 1
ATOM 713 C C . VAL A 1 91 ? 0.748 -5.765 -10.766 1.00 86.31 91 VAL A C 1
ATOM 715 O O . VAL A 1 91 ? 1.735 -6.358 -10.349 1.00 86.31 91 VAL A O 1
ATOM 718 N N . GLY A 1 92 ? 0.186 -4.775 -10.068 1.00 88.19 92 GLY A N 1
ATOM 719 C CA . GLY A 1 92 ? 0.704 -4.311 -8.781 1.00 88.19 92 GLY A CA 1
ATOM 720 C C . GLY A 1 92 ? 0.006 -4.945 -7.583 1.00 88.19 92 GLY A C 1
ATOM 721 O O . GLY A 1 92 ? -1.043 -5.573 -7.708 1.00 88.19 92 GLY A O 1
ATOM 722 N N . GLU A 1 93 ? 0.532 -4.683 -6.391 1.00 91.38 93 GLU A N 1
ATOM 723 C CA . GLU A 1 93 ? -0.066 -5.114 -5.125 1.00 91.38 93 GLU A CA 1
ATOM 724 C C . GLU A 1 93 ? -0.570 -3.919 -4.317 1.00 91.38 93 GLU A C 1
ATOM 726 O O . GLU A 1 93 ? -0.041 -2.809 -4.402 1.00 91.38 93 GLU A O 1
ATOM 731 N N . LEU A 1 94 ? -1.618 -4.136 -3.525 1.00 93.06 94 LEU A N 1
ATOM 732 C CA . LEU A 1 94 ? -2.120 -3.164 -2.564 1.00 93.06 94 LEU A CA 1
ATOM 733 C C . LEU A 1 94 ? -1.252 -3.180 -1.306 1.00 93.06 94 LEU A C 1
ATOM 735 O O . LEU A 1 94 ? -0.975 -4.233 -0.730 1.00 93.06 94 LEU A O 1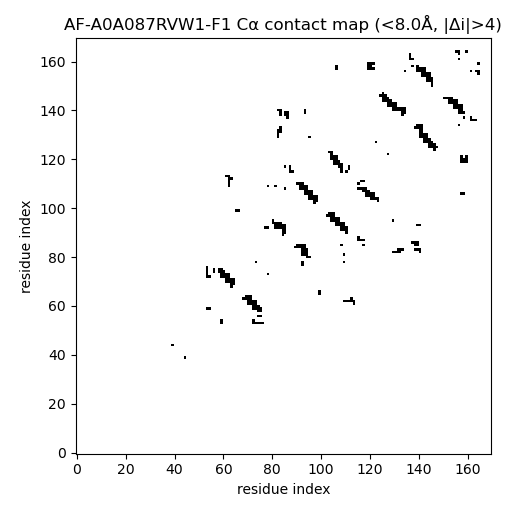
ATOM 739 N N . MET A 1 95 ? -0.863 -1.993 -0.855 1.00 93.00 95 MET A N 1
ATOM 740 C CA . MET A 1 95 ? -0.044 -1.785 0.333 1.00 93.00 95 MET A CA 1
ATOM 741 C C . MET A 1 95 ? -0.496 -0.546 1.107 1.00 93.00 95 MET A C 1
ATOM 743 O O . MET A 1 95 ? -1.133 0.365 0.573 1.00 93.00 95 MET A O 1
ATOM 747 N N . VAL A 1 96 ? -0.152 -0.498 2.395 1.00 93.81 96 VAL A N 1
ATOM 748 C CA . VAL A 1 96 ? -0.405 0.686 3.224 1.00 93.81 96 VAL A CA 1
ATOM 749 C C . VAL A 1 96 ? 0.672 1.726 2.939 1.00 93.81 96 VAL A C 1
ATOM 751 O O . VAL A 1 96 ? 1.851 1.515 3.220 1.00 93.81 96 VAL A O 1
ATOM 754 N N . ILE A 1 97 ? 0.248 2.875 2.428 1.00 92.06 97 ILE A N 1
ATOM 755 C CA . ILE A 1 97 ? 1.106 4.007 2.103 1.00 92.06 97 ILE A CA 1
ATOM 756 C C . ILE A 1 97 ? 0.824 5.133 3.094 1.00 92.06 97 ILE A C 1
ATOM 758 O O . ILE A 1 97 ? -0.316 5.390 3.489 1.00 92.06 97 ILE A O 1
ATOM 762 N N . ARG A 1 98 ? 1.881 5.828 3.512 1.00 91.75 98 ARG A N 1
ATOM 763 C CA . A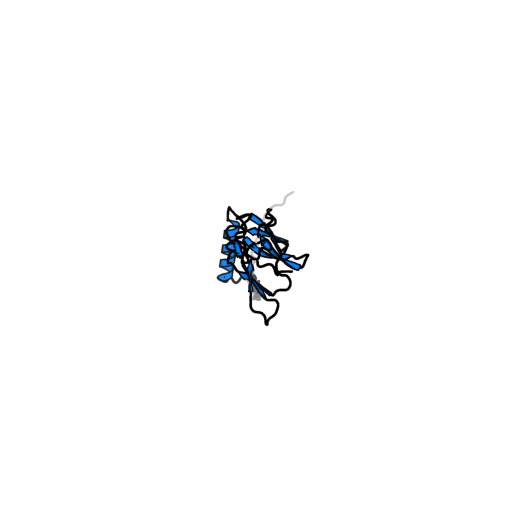RG A 1 98 ? 1.772 7.088 4.245 1.00 91.75 98 ARG A CA 1
ATOM 764 C C . ARG A 1 98 ? 2.247 8.213 3.338 1.00 91.75 98 ARG A C 1
ATOM 766 O O . ARG A 1 98 ? 3.402 8.207 2.918 1.00 91.75 98 ARG A O 1
ATOM 773 N N . SER A 1 99 ? 1.364 9.163 3.042 1.00 90.75 99 SER A N 1
ATOM 774 C CA . SER A 1 99 ? 1.728 10.350 2.264 1.00 90.75 99 SER A CA 1
ATOM 775 C C . SER A 1 99 ? 2.785 11.156 3.016 1.00 90.75 99 SER A C 1
ATOM 777 O O . SER A 1 99 ? 2.659 11.349 4.226 1.00 90.75 99 SER A O 1
ATOM 779 N N . ARG A 1 100 ? 3.809 11.654 2.315 1.00 89.44 100 ARG A N 1
ATOM 780 C CA . ARG A 1 100 ? 4.783 12.583 2.911 1.00 89.44 100 ARG A CA 1
ATOM 781 C C . ARG A 1 100 ? 4.179 13.966 3.127 1.00 89.44 100 ARG A C 1
ATOM 783 O O . ARG A 1 100 ? 4.399 14.550 4.180 1.00 89.44 100 ARG A O 1
ATOM 790 N N . THR A 1 101 ? 3.385 14.435 2.164 1.00 90.88 101 THR A N 1
ATOM 791 C CA . THR A 1 101 ? 2.779 15.771 2.168 1.00 90.88 101 THR A CA 1
ATOM 792 C C . THR A 1 101 ? 1.711 15.885 3.248 1.00 90.88 101 THR A C 1
ATOM 794 O O . THR A 1 101 ? 1.813 16.713 4.143 1.00 90.88 101 THR A O 1
ATOM 797 N N . THR A 1 102 ? 0.705 15.004 3.228 1.00 92.81 102 THR A N 1
ATOM 798 C CA . THR A 1 102 ? -0.431 15.108 4.162 1.00 92.81 102 THR A CA 1
ATOM 799 C C . THR A 1 102 ? -0.216 14.342 5.464 1.00 92.81 102 THR A C 1
ATOM 801 O O . THR A 1 102 ? -1.031 14.442 6.377 1.00 92.81 102 THR A O 1
ATOM 804 N N . ARG A 1 103 ? 0.837 13.515 5.553 1.00 91.44 103 ARG A N 1
ATOM 805 C CA . ARG A 1 103 ? 1.100 12.566 6.655 1.00 91.44 103 ARG A CA 1
ATOM 806 C C . ARG A 1 103 ? -0.022 11.551 6.910 1.00 91.44 103 ARG A C 1
ATOM 808 O O . ARG A 1 103 ? 0.097 10.765 7.856 1.00 91.44 103 ARG A O 1
ATOM 815 N N . LYS A 1 104 ? -1.067 11.529 6.074 1.00 94.06 104 LYS A N 1
ATOM 816 C CA . LYS A 1 104 ? -2.212 10.618 6.159 1.00 94.06 104 LYS A CA 1
ATOM 817 C C . LYS A 1 104 ? -1.852 9.243 5.599 1.00 94.06 104 LYS A C 1
ATOM 819 O O . LYS A 1 104 ? -1.013 9.108 4.706 1.00 94.06 104 LYS A O 1
ATOM 824 N N . ARG A 1 105 ? -2.490 8.213 6.148 1.00 94.69 105 ARG A N 1
ATOM 825 C CA . ARG A 1 105 ? -2.368 6.812 5.731 1.00 94.69 105 ARG A CA 1
ATOM 826 C C . ARG A 1 105 ? -3.479 6.453 4.752 1.00 94.69 105 ARG A C 1
ATOM 828 O O . ARG A 1 105 ? -4.635 6.793 4.978 1.00 94.69 105 ARG A O 1
ATOM 835 N N . PHE A 1 106 ? -3.156 5.732 3.698 1.00 94.94 106 PHE A N 1
ATOM 836 C CA . PHE A 1 106 ? -4.132 5.233 2.738 1.00 94.94 106 PHE A CA 1
ATOM 837 C C . PHE A 1 106 ? -3.663 3.887 2.193 1.00 94.94 106 PHE A C 1
ATOM 839 O O . PHE A 1 106 ? -2.484 3.547 2.275 1.00 94.94 106 PHE A O 1
ATOM 846 N N . MET A 1 107 ? -4.599 3.091 1.700 1.00 94.62 107 MET A N 1
ATOM 847 C CA . MET A 1 107 ? -4.287 1.878 0.961 1.00 94.62 107 MET A CA 1
ATOM 848 C C . MET A 1 107 ? -4.083 2.288 -0.494 1.00 94.62 107 MET A C 1
ATOM 850 O O . MET A 1 107 ? -4.929 2.997 -1.033 1.00 94.62 107 MET A O 1
ATOM 854 N N . GLY A 1 108 ? -2.976 1.891 -1.112 1.00 93.75 108 GLY A N 1
ATOM 855 C CA . GLY A 1 108 ? -2.659 2.250 -2.492 1.00 93.75 108 GLY A CA 1
ATOM 856 C C . GLY A 1 108 ? -1.948 1.122 -3.223 1.00 93.75 108 GLY A C 1
ATOM 857 O O . GLY A 1 108 ? -1.327 0.265 -2.594 1.00 93.75 108 GLY A O 1
ATOM 858 N N . CYS A 1 109 ? -2.064 1.110 -4.548 1.00 92.31 109 CYS A N 1
ATOM 859 C CA . CYS A 1 109 ? -1.317 0.183 -5.389 1.00 92.31 109 CYS A CA 1
ATOM 860 C C . CYS A 1 109 ? 0.161 0.583 -5.477 1.00 92.31 109 CYS A C 1
ATOM 862 O O . CYS A 1 109 ? 0.493 1.766 -5.548 1.00 92.31 109 CYS A O 1
ATOM 864 N N . SER A 1 110 ? 1.045 -0.411 -5.524 1.00 88.88 110 SER A N 1
ATOM 865 C CA . SER A 1 110 ? 2.469 -0.224 -5.801 1.00 88.88 110 SER A CA 1
ATOM 866 C C . SER A 1 110 ? 2.727 0.427 -7.168 1.00 88.88 110 SER A C 1
ATOM 868 O O . SER A 1 110 ? 3.647 1.226 -7.299 1.00 88.88 110 SER A O 1
ATOM 870 N N . ASN A 1 111 ? 1.872 0.161 -8.162 1.00 88.81 111 ASN A N 1
ATOM 871 C CA . ASN A 1 111 ? 1.959 0.728 -9.510 1.00 88.81 111 ASN A CA 1
ATOM 872 C C . ASN A 1 111 ? 1.132 2.020 -9.695 1.00 88.81 111 ASN A C 1
ATOM 874 O O . ASN A 1 111 ? 0.516 2.234 -10.738 1.00 88.81 111 ASN A O 1
ATOM 878 N N . PHE A 1 112 ? 1.049 2.874 -8.671 1.00 88.62 112 PHE A N 1
ATOM 879 C CA . PHE A 1 112 ? 0.253 4.107 -8.754 1.00 88.62 112 PHE A CA 1
ATOM 880 C C . PHE A 1 112 ? 0.782 5.083 -9.822 1.00 88.62 112 PHE A C 1
ATOM 882 O O . PHE A 1 112 ? 0.012 5.625 -10.609 1.00 88.62 112 PHE A O 1
ATOM 889 N N . TYR A 1 113 ? 2.105 5.263 -9.898 1.00 85.31 113 TYR A N 1
ATOM 890 C CA . TYR A 1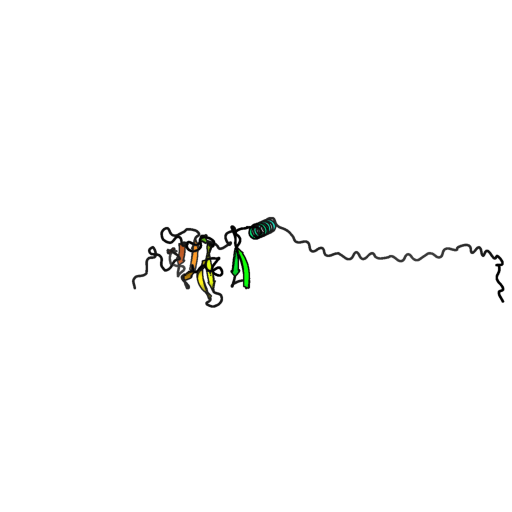 113 ? 2.736 6.166 -10.872 1.00 85.31 113 TYR A CA 1
ATOM 891 C C . TYR A 1 113 ? 2.731 5.631 -12.309 1.00 85.31 113 TYR A C 1
ATOM 893 O O . TYR A 1 113 ? 2.834 6.423 -13.235 1.00 85.31 113 TYR A O 1
ATOM 901 N N . GLY A 1 114 ? 2.549 4.321 -12.504 1.00 83.00 114 GLY A N 1
ATOM 902 C CA . GLY A 1 114 ? 2.345 3.713 -13.823 1.00 83.00 114 GLY A CA 1
ATOM 903 C C . GLY A 1 114 ? 0.890 3.754 -14.304 1.00 83.00 114 GLY A C 1
ATOM 904 O O . GLY A 1 114 ? 0.520 2.981 -15.179 1.00 83.00 114 GLY A O 1
ATOM 905 N N . GLY A 1 115 ? 0.042 4.601 -13.707 1.00 87.25 1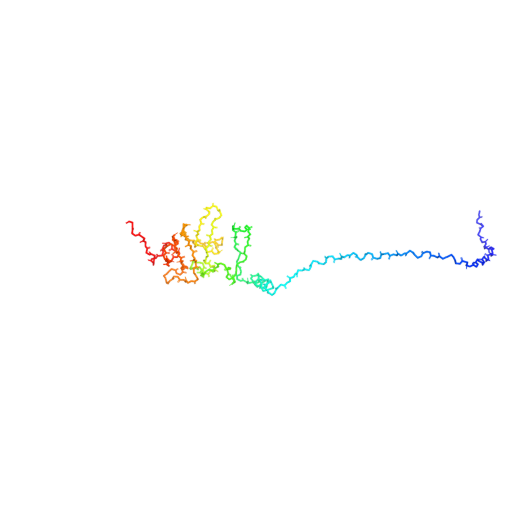15 GLY A N 1
ATOM 906 C CA . GLY A 1 115 ? -1.335 4.849 -14.152 1.00 87.25 115 GLY A CA 1
ATOM 907 C C . GLY A 1 115 ? -2.434 4.164 -13.331 1.00 87.25 115 GLY A C 1
ATOM 908 O O . GLY A 1 115 ? -3.616 4.438 -13.549 1.00 87.25 115 GLY A O 1
ATOM 909 N N . CYS A 1 116 ? -2.099 3.313 -12.353 1.00 91.00 116 CYS A N 1
ATOM 910 C CA . CYS A 1 116 ? -3.115 2.681 -11.509 1.00 91.00 116 CYS A CA 1
ATOM 911 C C . CYS A 1 116 ? -3.715 3.683 -10.510 1.00 91.00 116 CYS A C 1
ATOM 913 O O . CYS A 1 116 ? -3.012 4.238 -9.671 1.00 91.00 116 CYS A O 1
ATOM 915 N N . LYS A 1 117 ? -5.042 3.851 -10.523 1.00 91.94 117 LYS A N 1
ATOM 916 C CA . LYS A 1 117 ? -5.758 4.783 -9.629 1.00 91.94 117 LYS A CA 1
ATOM 917 C C . LYS A 1 117 ? -6.305 4.126 -8.354 1.00 91.94 117 LYS A C 1
ATOM 919 O O . LYS A 1 117 ? -7.044 4.762 -7.600 1.00 91.94 117 LYS A O 1
ATOM 924 N N . ALA A 1 118 ? -5.933 2.875 -8.075 1.00 93.69 118 ALA A N 1
ATOM 925 C CA . ALA A 1 118 ? -6.429 2.137 -6.917 1.00 93.69 118 ALA A CA 1
ATOM 926 C C . ALA A 1 118 ? -5.898 2.754 -5.623 1.00 93.69 118 ALA A C 1
ATOM 928 O O . ALA A 1 118 ? -4.763 2.501 -5.209 1.00 93.69 118 ALA A O 1
ATOM 929 N N . SER A 1 119 ? -6.740 3.543 -4.961 1.00 93.69 119 SER A N 1
ATOM 930 C CA . SER A 1 119 ? -6.457 4.091 -3.642 1.00 93.69 119 SER A CA 1
ATOM 931 C C . SER A 1 119 ? -7.724 4.178 -2.792 1.00 93.69 119 SER A C 1
ATOM 933 O O . SER A 1 119 ? -8.822 4.371 -3.305 1.00 93.69 119 SER A O 1
ATOM 935 N N . SER A 1 120 ? -7.583 3.978 -1.483 1.00 94.38 120 SER A N 1
ATOM 936 C CA . SER A 1 120 ? -8.678 4.113 -0.519 1.00 94.38 120 SER A CA 1
ATOM 937 C C . SER A 1 120 ? -8.156 4.740 0.774 1.00 94.38 120 SER A C 1
ATOM 939 O O . SER A 1 120 ? -7.145 4.268 1.315 1.00 94.38 120 SER A O 1
ATOM 941 N N . PRO A 1 121 ? -8.807 5.789 1.307 1.00 94.44 121 PRO A N 1
ATOM 942 C CA . PRO A 1 121 ? -8.406 6.388 2.571 1.00 94.44 121 PRO A CA 1
ATOM 943 C C . PRO A 1 121 ? -8.570 5.385 3.719 1.00 94.44 121 PRO A C 1
ATOM 945 O O . PRO A 1 121 ? -9.560 4.661 3.806 1.00 94.44 121 PRO A O 1
ATOM 948 N N . LEU A 1 122 ? -7.599 5.362 4.633 1.00 94.31 122 LEU A N 1
ATOM 949 C CA . LEU A 1 122 ? -7.644 4.515 5.827 1.00 94.31 122 LEU A CA 1
ATOM 950 C C . LEU A 1 122 ? -7.993 5.321 7.080 1.00 94.31 122 LEU A C 1
ATOM 952 O O . LEU A 1 12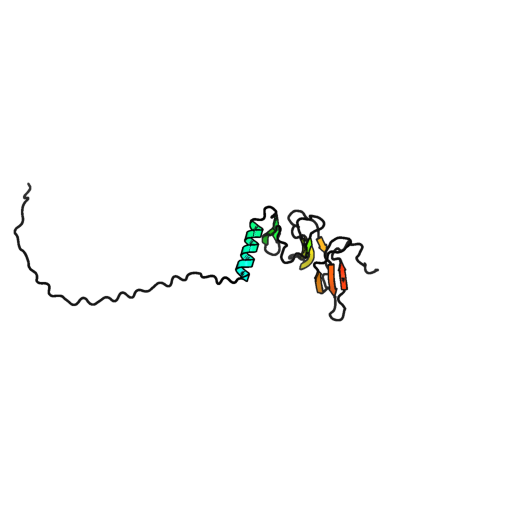2 ? -7.964 6.554 7.095 1.00 94.31 122 LEU A O 1
ATOM 956 N N . LEU A 1 123 ? -8.298 4.605 8.163 1.00 93.06 123 LEU A N 1
ATOM 957 C CA . LEU A 1 123 ? -8.540 5.198 9.475 1.00 93.06 123 LEU A CA 1
ATOM 958 C C . LEU A 1 123 ? -7.270 5.893 9.985 1.00 93.06 123 LEU A C 1
ATOM 960 O O . LEU A 1 123 ? -6.250 5.255 10.251 1.00 93.06 123 LEU A O 1
ATOM 964 N N . GLN A 1 124 ? -7.340 7.217 10.131 1.00 93.62 124 GLN A N 1
ATOM 965 C CA . GLN A 1 124 ? -6.165 8.041 10.434 1.00 93.62 124 GLN A CA 1
ATOM 966 C C . GLN A 1 124 ? -5.760 8.003 11.907 1.00 93.62 124 GLN A C 1
ATOM 968 O O . GLN A 1 124 ? -4.565 7.987 12.199 1.00 93.62 124 GLN A O 1
ATOM 973 N N . LYS A 1 125 ? -6.734 7.970 12.824 1.00 92.31 125 LYS A N 1
ATOM 974 C CA . LYS A 1 125 ? -6.502 8.000 14.280 1.00 92.31 125 LYS A CA 1
ATOM 975 C C . LYS A 1 125 ? -6.355 6.604 14.901 1.00 92.31 125 LYS A C 1
ATOM 977 O O . LYS A 1 125 ? -5.741 6.466 15.950 1.00 92.31 125 LYS A O 1
ATOM 982 N N . ALA A 1 126 ? -6.875 5.563 14.251 1.00 93.19 126 ALA A N 1
ATOM 983 C CA . ALA A 1 126 ? -6.851 4.204 14.789 1.00 93.19 126 ALA A CA 1
ATOM 984 C C . ALA A 1 126 ? -5.454 3.559 14.713 1.00 93.19 126 ALA A C 1
ATOM 986 O O . ALA A 1 126 ? -4.677 3.792 13.772 1.00 93.19 126 ALA A O 1
ATOM 987 N N . LYS A 1 127 ? -5.154 2.673 15.670 1.00 94.06 127 LYS A N 1
ATOM 988 C CA . LYS A 1 127 ? -4.043 1.724 15.543 1.00 94.06 127 LYS A CA 1
ATOM 989 C C . LYS A 1 127 ? -4.488 0.622 14.589 1.00 94.06 127 LYS A C 1
ATOM 991 O O . LYS A 1 127 ? -5.531 0.019 14.811 1.00 94.06 127 LYS A O 1
ATOM 996 N N . LEU A 1 128 ? -3.712 0.383 13.534 1.00 93.69 128 LEU A N 1
ATOM 997 C CA . LEU A 1 128 ? -4.123 -0.451 12.405 1.00 93.69 128 LEU A CA 1
ATOM 998 C C . LEU A 1 128 ? -3.055 -1.492 12.080 1.00 93.69 128 LEU A C 1
ATOM 1000 O O . LEU A 1 128 ? -1.860 -1.193 12.106 1.00 93.69 128 LEU A O 1
ATOM 1004 N N . ARG A 1 129 ? -3.510 -2.698 11.756 1.00 93.56 129 ARG A N 1
ATOM 1005 C CA . ARG A 1 129 ? -2.725 -3.802 11.207 1.00 93.56 129 ARG A CA 1
ATOM 1006 C C . ARG A 1 129 ? -3.398 -4.241 9.915 1.00 93.56 129 ARG A C 1
ATOM 1008 O O . ARG A 1 129 ? -4.594 -4.514 9.914 1.00 93.56 129 ARG A O 1
ATOM 1015 N N . ALA A 1 130 ? -2.653 -4.263 8.819 1.00 93.44 130 ALA A N 1
ATOM 1016 C CA . ALA A 1 130 ? -3.176 -4.748 7.551 1.00 93.44 130 ALA A CA 1
ATOM 1017 C C . ALA A 1 130 ? -2.908 -6.248 7.420 1.00 93.44 130 ALA A C 1
ATOM 1019 O O . ALA A 1 130 ? -1.848 -6.728 7.820 1.00 93.44 130 ALA A O 1
ATOM 1020 N N . THR A 1 131 ? -3.882 -6.982 6.899 1.00 93.12 131 THR A N 1
ATOM 1021 C CA . THR A 1 131 ? -3.814 -8.433 6.741 1.00 93.12 131 THR A CA 1
ATOM 1022 C C . THR A 1 131 ? -3.662 -8.774 5.262 1.00 93.12 131 THR A C 1
ATOM 1024 O O . THR A 1 131 ? -4.213 -8.088 4.406 1.00 93.12 131 THR A O 1
ATOM 1027 N N . LYS A 1 132 ? -2.975 -9.878 4.957 1.00 92.69 132 LYS A N 1
ATOM 1028 C CA . LYS A 1 132 ? -2.877 -10.432 3.594 1.00 92.69 132 LYS A CA 1
ATOM 1029 C C . LYS A 1 132 ? -4.137 -11.194 3.148 1.00 92.69 132 LYS A C 1
ATOM 1031 O O . LYS A 1 132 ? -4.118 -11.881 2.138 1.00 92.69 132 LYS A O 1
ATOM 1036 N N . SER A 1 133 ? -5.230 -11.107 3.914 1.00 92.44 133 SER A N 1
ATOM 1037 C CA . SER A 1 133 ? -6.498 -11.739 3.541 1.00 92.44 133 SER A CA 1
ATOM 1038 C C . SER A 1 133 ? -7.299 -10.801 2.633 1.00 92.44 133 SER A C 1
ATOM 1040 O O . SER A 1 133 ? -7.582 -9.668 3.047 1.00 92.44 133 SER A O 1
ATOM 1042 N N . PRO A 1 134 ? -7.667 -11.233 1.415 1.00 93.81 134 PRO A N 1
ATOM 1043 C CA . PRO A 1 134 ? -8.547 -10.463 0.550 1.00 93.81 134 PRO A CA 1
ATOM 1044 C C . PRO A 1 134 ? -9.983 -10.473 1.086 1.00 93.81 134 PRO A C 1
ATOM 1046 O O . PRO A 1 134 ? -10.441 -11.420 1.722 1.00 93.81 134 PRO A O 1
ATOM 1049 N N . CYS A 1 135 ? -10.716 -9.402 0.811 1.00 93.19 135 CYS A N 1
ATOM 1050 C CA . CYS A 1 135 ? -12.156 -9.329 1.008 1.00 93.19 135 CYS A CA 1
ATOM 1051 C C . CYS A 1 135 ? -12.869 -10.152 -0.073 1.00 93.19 135 CYS A C 1
ATOM 1053 O O . CYS A 1 135 ? -12.573 -9.979 -1.253 1.00 93.19 135 CYS A O 1
ATOM 1055 N N . GLY A 1 136 ? -13.858 -10.967 0.304 1.00 90.00 136 GLY A N 1
ATOM 1056 C CA . GLY A 1 136 ? -14.623 -11.781 -0.651 1.00 90.00 136 GLY A CA 1
ATOM 1057 C C . GLY A 1 136 ? -15.418 -10.976 -1.688 1.00 90.00 136 GLY A C 1
ATOM 1058 O O . GLY A 1 136 ? -15.682 -11.478 -2.770 1.00 90.00 136 GLY A O 1
ATOM 1059 N N . VAL A 1 137 ? -15.753 -9.711 -1.398 1.00 91.62 137 VAL A N 1
ATOM 1060 C CA . VAL A 1 137 ? -16.565 -8.868 -2.295 1.00 91.62 137 VAL A CA 1
ATOM 1061 C C . VAL A 1 137 ? -15.695 -8.044 -3.242 1.00 91.62 137 VAL A C 1
ATOM 1063 O O . VAL A 1 137 ? -15.810 -8.148 -4.457 1.00 91.62 137 VAL A O 1
ATOM 1066 N N . CYS A 1 138 ? -14.817 -7.194 -2.699 1.00 90.75 138 CYS A N 1
ATOM 1067 C CA . CYS A 1 138 ? -14.044 -6.251 -3.513 1.00 90.75 138 CYS A CA 1
ATOM 1068 C C . CYS A 1 138 ? -12.602 -6.697 -3.788 1.00 90.75 138 CYS A C 1
ATOM 1070 O O . CYS A 1 138 ? -11.905 -6.016 -4.534 1.00 90.75 138 CYS A O 1
ATOM 1072 N N . LYS A 1 139 ? -12.132 -7.801 -3.188 1.00 93.56 139 LYS A N 1
ATOM 1073 C CA . LYS A 1 139 ? -10.746 -8.303 -3.284 1.00 93.56 139 LYS A CA 1
ATOM 1074 C C . LYS A 1 139 ? -9.672 -7.368 -2.708 1.00 93.56 139 LYS A C 1
ATOM 1076 O O . LYS A 1 139 ? -8.485 -7.622 -2.863 1.00 93.56 139 LYS A O 1
ATOM 1081 N N . TRP A 1 140 ? -10.058 -6.312 -1.990 1.00 94.88 140 TRP A N 1
ATOM 1082 C CA . TRP A 1 140 ? -9.117 -5.479 -1.231 1.00 94.88 140 TRP A CA 1
ATOM 1083 C C . TRP A 1 140 ? -8.701 -6.165 0.075 1.00 94.88 140 TRP A C 1
ATOM 1085 O O . TRP A 1 140 ? -9.491 -6.930 0.628 1.00 94.88 140 TRP A O 1
ATOM 1095 N N . PRO A 1 141 ? -7.510 -5.872 0.624 1.00 95.06 141 PRO A N 1
ATOM 1096 C CA . PRO A 1 141 ? -7.061 -6.460 1.879 1.00 95.06 141 PRO A CA 1
ATOM 1097 C C . PRO A 1 141 ? -7.950 -6.050 3.057 1.00 95.06 141 PRO A C 1
ATOM 1099 O O . PRO A 1 141 ? -8.458 -4.923 3.131 1.00 95.06 141 PRO A O 1
ATOM 1102 N N . MET A 1 142 ? -8.102 -6.959 4.013 1.00 94.88 142 MET A N 1
ATOM 1103 C CA . MET A 1 142 ? -8.750 -6.680 5.291 1.00 94.88 142 MET A CA 1
ATOM 1104 C C . MET A 1 142 ? -7.790 -5.954 6.243 1.00 94.88 142 MET A C 1
ATOM 1106 O O . MET A 1 142 ? -6.572 -6.141 6.213 1.00 94.88 142 MET A O 1
ATOM 1110 N N . ILE A 1 143 ? -8.349 -5.113 7.107 1.00 94.94 1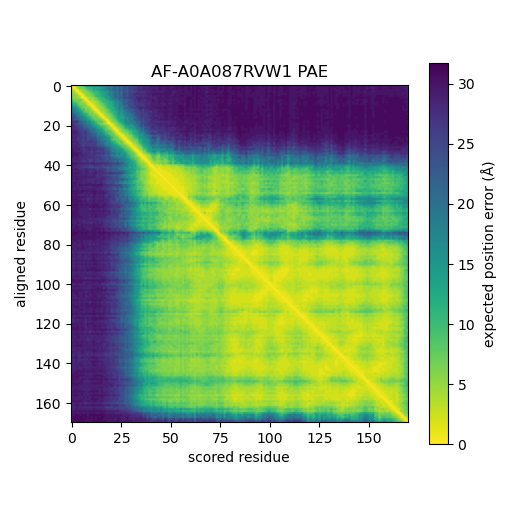43 ILE A N 1
ATOM 1111 C CA . ILE A 1 143 ? -7.637 -4.391 8.160 1.00 94.94 143 ILE A CA 1
ATOM 1112 C C . ILE A 1 143 ? -8.212 -4.758 9.521 1.00 94.94 143 ILE A C 1
ATOM 1114 O O . ILE A 1 143 ? -9.413 -4.968 9.671 1.00 94.94 143 ILE A O 1
ATOM 1118 N N . ILE A 1 144 ? -7.337 -4.806 10.515 1.00 94.94 144 ILE A N 1
ATOM 1119 C CA . ILE A 1 144 ? -7.680 -5.006 11.916 1.00 94.94 144 ILE A CA 1
ATOM 1120 C C . ILE A 1 144 ? -7.297 -3.728 12.659 1.00 94.94 144 ILE A C 1
ATOM 1122 O O . ILE A 1 144 ? -6.152 -3.272 12.556 1.00 94.94 144 ILE A O 1
ATOM 1126 N N . PHE A 1 145 ? -8.234 -3.116 13.379 1.00 94.88 145 PHE A N 1
ATOM 1127 C CA . PHE A 1 145 ? -7.998 -1.833 14.033 1.00 94.88 145 PHE A CA 1
ATOM 1128 C C . PHE A 1 145 ? -8.628 -1.729 15.422 1.00 94.88 145 PHE A C 1
ATOM 1130 O O . PHE A 1 145 ? -9.504 -2.501 15.790 1.00 94.88 145 PHE A O 1
ATOM 1137 N N . ARG A 1 146 ? -8.144 -0.760 16.202 1.00 95.31 146 ARG A N 1
ATOM 1138 C CA . ARG A 1 146 ? -8.753 -0.297 17.458 1.00 95.31 146 ARG A CA 1
ATOM 1139 C C . ARG A 1 146 ? -8.427 1.179 17.682 1.00 95.31 146 ARG A C 1
ATOM 1141 O O . ARG A 1 146 ? -7.352 1.628 17.266 1.00 95.31 146 ARG A O 1
ATOM 1148 N N . TYR A 1 147 ? -9.312 1.929 18.337 1.00 94.25 147 TYR A N 1
ATOM 1149 C CA . TYR A 1 147 ? -9.044 3.334 18.678 1.00 94.25 147 TYR A CA 1
ATOM 1150 C C . TYR A 1 147 ? -8.361 3.471 20.036 1.00 94.25 147 TYR A C 1
ATOM 1152 O O . TYR A 1 147 ? -7.380 4.198 20.156 1.00 94.25 147 TYR A O 1
ATOM 1160 N N . SER A 1 148 ? -8.830 2.723 21.035 1.00 94.75 148 SER A N 1
ATOM 1161 C CA . SER A 1 148 ? -8.259 2.713 22.384 1.00 94.75 148 SER A CA 1
ATOM 1162 C C . SER A 1 148 ? -7.651 1.355 22.732 1.00 94.75 148 SER A C 1
ATOM 1164 O O . SER A 1 148 ? -7.954 0.339 22.109 1.00 94.75 148 SER A O 1
ATOM 1166 N N . ARG A 1 149 ? -6.784 1.318 23.752 1.00 91.62 149 ARG A N 1
ATOM 1167 C CA . ARG A 1 149 ? -6.214 0.062 24.264 1.00 91.62 149 ARG A CA 1
ATOM 1168 C C . ARG A 1 149 ? -7.268 -0.844 24.909 1.00 91.62 149 ARG A C 1
ATOM 1170 O O . ARG A 1 149 ? -7.084 -2.054 24.855 1.00 91.62 149 ARG A O 1
ATOM 1177 N N . LYS A 1 150 ? -8.336 -0.256 25.466 1.00 94.19 150 LYS A N 1
ATOM 1178 C CA . LYS A 1 150 ? -9.452 -0.957 26.127 1.00 94.19 150 LYS A CA 1
ATOM 1179 C C . LYS A 1 150 ? -10.425 -1.619 25.143 1.00 94.19 150 LYS A C 1
ATOM 1181 O O . LYS A 1 150 ? -11.142 -2.534 25.513 1.00 94.19 150 LYS A O 1
ATOM 1186 N N . GLN A 1 151 ? -10.463 -1.149 23.896 1.00 93.38 151 GLN A N 1
ATOM 1187 C CA . GLN A 1 151 ? -11.341 -1.707 22.870 1.00 93.38 151 GLN A CA 1
ATOM 1188 C C . GLN A 1 151 ? -10.736 -2.975 22.267 1.00 93.38 151 GLN A C 1
ATOM 1190 O O . GLN A 1 151 ? -9.521 -3.055 22.043 1.00 93.38 151 GLN A O 1
ATOM 1195 N N . GLN A 1 152 ? -11.606 -3.930 21.944 1.00 94.19 152 GLN A N 1
ATOM 1196 C CA . GLN A 1 152 ? -11.233 -5.102 21.166 1.00 94.19 152 GLN A CA 1
ATOM 1197 C C . GLN A 1 152 ? -10.825 -4.707 19.742 1.00 94.19 152 GLN A C 1
ATOM 1199 O O . GLN A 1 152 ? -11.205 -3.658 19.214 1.00 94.19 152 GLN A O 1
ATOM 1204 N N . TRP A 1 153 ? -10.007 -5.553 19.125 1.00 94.88 153 TRP A N 1
ATOM 1205 C CA . TRP A 1 153 ? -9.614 -5.379 17.736 1.00 94.88 153 TRP A CA 1
ATOM 1206 C C . TRP A 1 153 ? -10.776 -5.751 16.817 1.00 94.88 153 TRP A C 1
ATOM 1208 O O . TRP A 1 153 ? -11.250 -6.882 16.847 1.00 94.88 153 TRP A O 1
ATOM 1218 N N . THR A 1 154 ? -11.198 -4.826 15.962 1.00 93.38 154 THR A N 1
ATOM 1219 C CA . THR A 1 154 ? -12.258 -5.056 14.978 1.00 93.38 154 THR A CA 1
ATOM 1220 C C . THR A 1 154 ? -11.665 -5.268 13.591 1.00 93.38 154 THR A C 1
ATOM 1222 O O . THR A 1 154 ? -10.660 -4.652 13.223 1.00 93.38 154 THR A O 1
ATOM 1225 N N . LYS A 1 155 ? -12.273 -6.164 12.807 1.00 92.62 155 LYS A N 1
ATOM 1226 C CA . LYS A 1 155 ? -11.858 -6.482 11.434 1.00 92.62 155 LYS A CA 1
ATOM 1227 C C . LYS A 1 155 ? -12.802 -5.812 10.438 1.00 92.62 155 LYS A C 1
ATOM 1229 O O . LYS A 1 155 ? -14.015 -5.925 10.557 1.00 92.62 155 LYS A O 1
ATOM 1234 N N . GLN A 1 156 ? -12.253 -5.130 9.437 1.00 92.38 156 GLN A N 1
ATOM 1235 C CA . GLN A 1 156 ? -13.025 -4.410 8.421 1.00 92.38 156 GLN A CA 1
ATOM 1236 C C . GLN A 1 156 ? -12.310 -4.438 7.067 1.00 92.38 156 GLN A C 1
ATOM 1238 O O . GLN A 1 156 ? -11.096 -4.612 6.996 1.00 92.38 156 GLN A O 1
ATOM 1243 N N . CYS A 1 157 ? -13.049 -4.263 5.973 1.00 93.88 157 CYS A N 1
ATOM 1244 C CA . CYS A 1 157 ? -12.449 -4.058 4.656 1.00 93.88 157 CYS A CA 1
ATOM 1245 C C . CYS A 1 157 ? -11.725 -2.698 4.577 1.00 93.88 157 CYS A C 1
ATOM 1247 O O . CYS A 1 157 ? -12.207 -1.701 5.116 1.00 93.88 157 CYS A O 1
ATOM 1249 N N . SER A 1 158 ? -10.578 -2.651 3.889 1.00 93.12 158 SER A N 1
ATOM 1250 C CA . SER A 1 158 ? -9.821 -1.408 3.660 1.00 93.12 158 SER A CA 1
ATOM 1251 C C . SER A 1 158 ? -10.430 -0.475 2.610 1.00 93.12 158 SER A C 1
ATOM 1253 O O . SER A 1 158 ? -10.134 0.723 2.611 1.00 93.12 158 SER A O 1
ATOM 1255 N N . ASN A 1 159 ? -11.260 -1.003 1.710 1.00 93.31 159 ASN A N 1
ATOM 1256 C CA . ASN A 1 159 ? -11.931 -0.200 0.698 1.00 93.31 159 ASN A CA 1
ATOM 1257 C C . ASN A 1 159 ? -13.129 0.528 1.321 1.00 93.31 159 ASN A C 1
ATOM 1259 O O . ASN A 1 159 ? -14.071 -0.107 1.802 1.00 93.31 159 ASN A O 1
ATOM 1263 N N . PHE A 1 160 ? -13.096 1.863 1.297 1.00 88.50 160 PHE A N 1
ATOM 1264 C CA . PHE A 1 160 ? -14.160 2.705 1.840 1.00 88.50 160 PHE A CA 1
ATOM 1265 C C . PHE A 1 160 ? -15.502 2.471 1.133 1.00 88.50 160 PHE A C 1
ATOM 1267 O O . PHE A 1 160 ? -16.544 2.514 1.784 1.00 88.50 160 PHE A O 1
ATOM 1274 N N . ASN A 1 161 ? -15.461 2.149 -0.162 1.00 88.00 161 ASN A N 1
ATOM 1275 C CA . ASN A 1 161 ? -16.631 1.954 -1.018 1.00 88.00 161 ASN A CA 1
ATOM 1276 C C . ASN A 1 161 ? -17.137 0.500 -1.029 1.00 88.00 161 ASN A C 1
ATOM 1278 O O . ASN A 1 161 ? -18.021 0.160 -1.812 1.00 88.00 161 ASN A O 1
ATOM 1282 N N . CYS A 1 162 ? -16.578 -0.391 -0.202 1.00 90.00 162 CYS A N 1
ATOM 1283 C CA . CYS A 1 162 ? -17.008 -1.788 -0.179 1.00 90.00 162 CYS A CA 1
ATOM 1284 C C . CYS A 1 162 ? -18.390 -1.948 0.472 1.00 90.00 162 CYS A C 1
ATOM 1286 O O . CYS A 1 162 ? -18.614 -1.464 1.580 1.00 90.00 162 CYS A O 1
ATOM 1288 N N . LYS A 1 163 ? -19.272 -2.731 -0.165 1.00 86.75 163 LYS A N 1
ATOM 1289 C CA . LYS A 1 163 ? -20.600 -3.091 0.366 1.00 86.75 163 LYS A CA 1
ATOM 1290 C C . LYS A 1 163 ? -20.532 -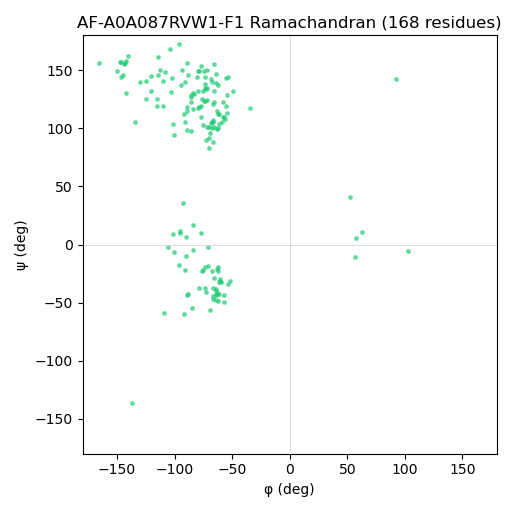3.859 1.690 1.00 86.75 163 LYS A C 1
ATOM 1292 O O . LYS A 1 163 ? -21.394 -3.690 2.538 1.00 86.75 163 LYS A O 1
ATOM 1297 N N . SER A 1 164 ? -19.480 -4.654 1.905 1.00 83.50 164 SER A N 1
ATOM 1298 C CA . SER A 1 164 ? -19.292 -5.437 3.139 1.00 83.50 164 SER A CA 1
ATOM 1299 C C . SER A 1 164 ? -18.953 -4.581 4.367 1.00 83.50 164 SER A C 1
ATOM 1301 O O . SER A 1 164 ? -18.673 -5.111 5.442 1.00 83.50 164 SER A O 1
ATOM 1303 N N . ARG A 1 165 ? -18.823 -3.264 4.195 1.00 83.31 165 ARG A N 1
ATOM 1304 C CA . ARG A 1 165 ? -18.416 -2.350 5.248 1.00 83.31 165 ARG A CA 1
ATOM 1305 C C . ARG A 1 165 ? -19.667 -1.826 5.941 1.00 83.31 165 ARG A C 1
ATOM 1307 O O . ARG A 1 165 ? -20.409 -1.048 5.354 1.00 83.31 165 ARG A O 1
ATOM 1314 N N . VAL A 1 166 ? -19.858 -2.207 7.203 1.00 74.00 166 VAL A N 1
ATOM 1315 C CA . VAL A 1 166 ? -20.894 -1.603 8.050 1.00 74.00 166 VAL A CA 1
ATOM 1316 C C . VAL A 1 166 ? -20.559 -0.118 8.197 1.00 74.00 166 VAL A C 1
ATOM 1318 O O . VAL A 1 166 ? -19.509 0.237 8.746 1.00 74.00 166 VAL A O 1
ATOM 1321 N N . LYS A 1 167 ? -21.392 0.748 7.613 1.00 69.75 167 LYS A N 1
ATOM 1322 C CA . LYS A 1 167 ? -21.312 2.192 7.835 1.00 69.75 167 LYS A CA 1
ATOM 1323 C C . LYS A 1 167 ? -21.896 2.452 9.225 1.00 69.75 167 LYS A C 1
ATOM 1325 O O . LYS A 1 167 ? -22.963 1.911 9.500 1.00 69.75 167 LYS A O 1
ATOM 1330 N N . PRO A 1 168 ? -21.231 3.226 10.098 1.00 59.38 168 PRO A N 1
ATOM 1331 C CA . PRO A 1 168 ? -21.906 3.705 11.295 1.00 59.38 168 PRO A CA 1
ATOM 1332 C C . PRO A 1 168 ? -23.136 4.490 10.826 1.00 59.38 168 PRO A C 1
ATOM 1334 O O . PRO A 1 168 ? -23.000 5.388 9.989 1.00 59.38 168 PRO A O 1
ATOM 1337 N N . SER A 1 169 ? -24.323 4.078 11.272 1.00 54.66 169 SER A N 1
ATOM 1338 C CA . SER A 1 169 ? -25.542 4.867 11.109 1.00 54.66 169 SER A CA 1
ATOM 1339 C C . SER A 1 169 ? -25.270 6.249 11.700 1.00 54.66 169 SER A C 1
ATOM 1341 O O . SER A 1 169 ? -24.690 6.342 12.784 1.00 54.66 169 SER A O 1
ATOM 1343 N N . LYS A 1 170 ? -25.562 7.289 10.914 1.00 43.19 170 LYS A N 1
ATOM 1344 C CA . LYS A 1 170 ? -25.456 8.678 11.362 1.00 43.19 170 LYS A CA 1
ATOM 1345 C C . LYS A 1 170 ? -26.407 8.932 12.518 1.00 43.19 170 LYS A C 1
ATOM 1347 O O . LYS A 1 170 ? -27.500 8.328 12.485 1.00 43.19 170 LYS A O 1
#

Secondary structure (DSSP, 8-state):
------PPP--------------------------------HHHHHHHHHHHHHHH-TT-EEEEETTTTEEEEESSS--TT--EE-TTTSSSEEEEEE-TTT--EEEEETTTTTT---EEE--SSSEEEEEEEEPTTT-PEEEEEESSSSSPPEEEES-TT-TTS-PPP-

Sequence (170 aa):
MSLTQVPIKIVLVISIQNMPSKKLQTVQIKKTIVRHSVKTTKSKTNVFKKEIIQYLDGNGYLSWSSKDKKYMILGTNSPKNGLVPCPQCKVGELMVIRSRTTRKRFMGCSNFYGGCKASSPLLQKAKLRATKSPCGVCKWPMIIFRYSRKQQWTKQCSNFNCKSRVKPSK

Organism: NCBI:txid1503183

Mean predicted aligned error: 13.67 Å

Solvent-accessible surface area (backbone atoms only — not comparable to full-atom values): 10899 Å² total; per-residue (Å²): 134,89,88,77,89,81,87,88,86,78,86,79,84,75,82,83,77,82,72,85,75,77,78,78,79,77,79,80,78,76,76,78,77,81,70,88,78,76,88,79,46,75,67,56,54,53,52,50,52,52,53,52,51,39,67,69,34,91,74,41,43,76,22,69,34,83,89,75,76,40,76,40,76,44,29,88,59,72,57,95,68,46,41,30,63,25,79,83,72,66,75,31,29,31,25,83,42,67,44,83,87,78,64,46,44,27,39,29,36,64,36,36,78,69,70,42,80,58,64,27,70,46,76,73,83,40,53,74,44,81,39,65,48,60,33,93,85,74,42,39,34,28,29,38,33,30,79,51,91,88,49,72,77,44,77,44,62,45,46,76,87,38,84,88,46,86,71,83,81,129

Radius of gyration: 37.53 Å; Cα contacts (8 Å, |Δi|>4): 228; chains: 1; bounding box: 126×34×64 Å